Protein AF-X1DNL3-F1 (afdb_monomer_lite)

Radius of gyration: 14.4 Å; chains: 1; bounding box: 31×24×49 Å

Organism: NCBI:txid412755

Sequence (107 aa):
ALYGELDYVEKHLQDYPDYCILNLCRLIYSFETKDVVVSKAQASYWAHNALPRWKRHIELASKSYARQATPEDRQFMLAEVGKFLEFAKGRIERVSKKSVNNREETR

Secondary structure (DSSP, 8-state):
-HHHHHHHHHHHTTT-HHHHHHHHHHHHHHHHH------HHHHHHHHHHH-GGGHHHHHHHHHHHTT---HHHHHHHHHHHHHHHHHHHHHHHHHHHHHHHHHHTT-

Foldseek 3Di:
DLVVLLVVLVVCCQPQLLVSLLSLLLSLCCLVVVDNPDDSVRSLVVCCVVPVVCVLLSVLSVCVVVVNHDPVSSVVSSVCSVVSSVVSVVSSVVSVVVVVVVVVVVD

InterPro domains:
  IPR025184 Adenylyltransferase AadA, C-terminal domain [PF13427] (5-87)

pLDDT: mean 91.52, std 10.38, range [46.56, 98.25]

Structure (mmCIF, N/CA/C/O backbone):
data_AF-X1DNL3-F1
#
_entry.id   AF-X1DNL3-F1
#
loop_
_atom_site.group_PDB
_atom_site.id
_atom_site.type_symbol
_atom_site.label_atom_id
_atom_site.label_alt_id
_atom_site.label_comp_id
_atom_site.label_asym_id
_atom_site.label_entity_id
_atom_site.label_seq_id
_atom_site.pdbx_PDB_ins_code
_atom_site.Cartn_x
_atom_site.Cartn_y
_atom_site.Cartn_z
_atom_site.occupancy
_atom_site.B_iso_or_equiv
_atom_site.auth_seq_id
_atom_site.auth_comp_id
_atom_site.auth_asym_id
_atom_site.auth_atom_id
_atom_site.pdbx_PDB_model_num
ATOM 1 N N . ALA A 1 1 ? -4.296 -11.963 12.232 1.00 70.31 1 ALA A N 1
ATOM 2 C CA . ALA A 1 1 ? -4.191 -11.803 10.765 1.00 70.31 1 ALA A CA 1
ATOM 3 C C . ALA A 1 1 ? -3.514 -10.483 10.380 1.00 70.31 1 ALA A C 1
ATOM 5 O O . ALA A 1 1 ? -2.427 -10.538 9.830 1.00 70.31 1 ALA A O 1
ATOM 6 N N . LEU A 1 2 ? -4.081 -9.313 10.718 1.00 80.94 2 LEU A N 1
ATOM 7 C CA . LEU A 1 2 ? -3.569 -8.008 10.250 1.00 80.94 2 LEU A CA 1
ATOM 8 C C . LEU A 1 2 ? -2.132 -7.666 10.697 1.00 80.94 2 LEU A C 1
ATOM 10 O O . LEU A 1 2 ? -1.373 -7.132 9.901 1.00 80.94 2 LEU A O 1
ATOM 14 N N . TYR A 1 3 ? -1.729 -8.001 11.927 1.00 80.25 3 TYR A N 1
ATOM 15 C CA . TYR A 1 3 ? -0.347 -7.764 12.375 1.00 80.25 3 TYR A CA 1
ATOM 16 C C . TYR A 1 3 ? 0.680 -8.618 11.617 1.00 80.25 3 TYR A C 1
ATOM 18 O O . TYR A 1 3 ? 1.721 -8.107 11.236 1.00 80.25 3 TYR A O 1
ATOM 26 N N . GLY A 1 4 ? 0.352 -9.872 11.287 1.00 85.62 4 GLY A N 1
ATOM 27 C CA . GLY A 1 4 ? 1.234 -10.714 10.468 1.00 85.62 4 GLY A CA 1
ATOM 28 C C . GLY A 1 4 ? 1.392 -10.204 9.030 1.00 85.62 4 GLY A C 1
ATOM 29 O O . GLY A 1 4 ? 2.449 -10.360 8.430 1.00 85.62 4 GLY A O 1
ATOM 30 N N . GLU A 1 5 ? 0.367 -9.546 8.483 1.00 87.56 5 GLU A N 1
ATOM 31 C CA . GLU A 1 5 ? 0.456 -8.865 7.182 1.00 87.56 5 GLU A CA 1
ATOM 32 C C . GLU A 1 5 ? 1.339 -7.610 7.261 1.00 87.56 5 GLU A C 1
ATOM 34 O O . GLU A 1 5 ? 2.067 -7.320 6.314 1.00 87.56 5 GLU A O 1
ATOM 39 N N . LEU A 1 6 ? 1.313 -6.884 8.385 1.00 90.31 6 LEU A N 1
ATOM 40 C CA . LEU A 1 6 ? 2.212 -5.753 8.617 1.00 90.31 6 LEU A CA 1
ATOM 41 C C . LEU A 1 6 ? 3.672 -6.220 8.730 1.00 90.31 6 LEU A C 1
ATOM 43 O O . LEU A 1 6 ? 4.527 -5.666 8.043 1.00 90.31 6 LEU A O 1
ATOM 47 N N . ASP A 1 7 ? 3.939 -7.286 9.489 1.00 91.88 7 ASP A N 1
ATOM 48 C CA . ASP A 1 7 ? 5.272 -7.898 9.583 1.00 91.88 7 ASP A CA 1
ATOM 49 C C . ASP A 1 7 ? 5.775 -8.372 8.211 1.00 91.88 7 ASP A C 1
ATOM 51 O O . ASP A 1 7 ? 6.957 -8.243 7.888 1.00 91.88 7 ASP A O 1
ATOM 55 N N . TYR A 1 8 ? 4.884 -8.931 7.383 1.00 92.12 8 TYR A N 1
ATOM 56 C CA . TYR A 1 8 ? 5.231 -9.334 6.023 1.00 92.12 8 TYR A CA 1
ATOM 57 C C . TYR A 1 8 ? 5.632 -8.130 5.171 1.00 92.12 8 TYR A C 1
ATOM 59 O O . TYR A 1 8 ? 6.649 -8.198 4.481 1.00 92.12 8 TYR A O 1
ATOM 67 N N . VAL A 1 9 ? 4.858 -7.038 5.228 1.00 93.38 9 VAL A N 1
ATOM 68 C CA . VAL A 1 9 ? 5.189 -5.795 4.522 1.00 93.38 9 VAL A CA 1
ATOM 69 C C . VAL A 1 9 ? 6.569 -5.310 4.947 1.00 93.38 9 VAL A C 1
ATOM 71 O O . VAL A 1 9 ? 7.419 -5.113 4.089 1.00 93.38 9 VAL A O 1
ATOM 74 N N . GLU A 1 10 ? 6.831 -5.188 6.248 1.00 93.31 10 GLU A N 1
ATOM 75 C CA . GLU A 1 10 ? 8.116 -4.701 6.766 1.00 93.31 10 GLU A CA 1
ATOM 76 C C . GLU A 1 10 ? 9.322 -5.469 6.220 1.00 93.31 10 GLU A C 1
ATOM 78 O O . GLU A 1 10 ? 10.347 -4.866 5.906 1.00 93.31 10 GLU A O 1
ATOM 83 N N . LYS A 1 11 ? 9.184 -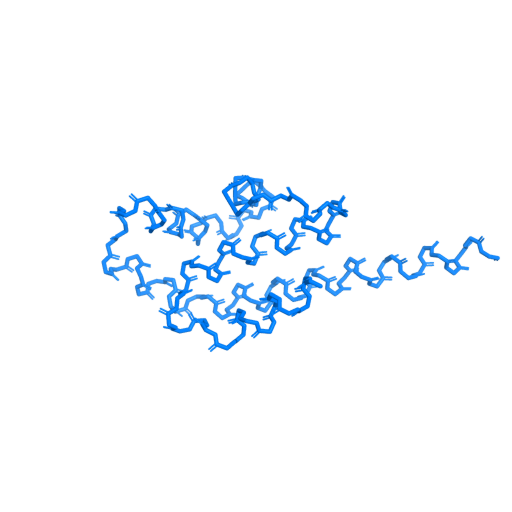6.787 6.056 1.00 95.31 11 LYS A N 1
ATOM 84 C CA . LYS A 1 11 ? 10.259 -7.656 5.564 1.00 95.31 11 LYS A CA 1
ATOM 85 C C . LYS A 1 11 ? 10.481 -7.583 4.052 1.00 95.31 11 LYS A C 1
ATOM 87 O O . LYS A 1 11 ? 11.582 -7.891 3.621 1.00 95.31 11 LYS A O 1
ATOM 92 N N . HIS A 1 12 ? 9.477 -7.189 3.266 1.00 96.00 12 HIS A N 1
ATOM 93 C CA . HIS A 1 12 ? 9.495 -7.338 1.801 1.00 96.00 12 HIS A CA 1
ATOM 94 C C . HIS A 1 12 ? 9.309 -6.029 1.020 1.00 96.00 12 HIS A C 1
ATOM 96 O O . HIS A 1 12 ? 9.105 -6.053 -0.196 1.00 96.00 12 HIS A O 1
ATOM 102 N N . LEU A 1 13 ? 9.386 -4.873 1.689 1.00 94.31 13 LEU A N 1
ATOM 103 C CA . LEU A 1 13 ? 9.223 -3.548 1.070 1.00 94.31 13 LEU A CA 1
ATOM 104 C C . LEU A 1 13 ? 10.088 -3.338 -0.175 1.00 94.31 13 LEU A C 1
ATOM 106 O O . LEU A 1 13 ? 9.632 -2.727 -1.137 1.00 94.31 13 LEU A O 1
ATOM 110 N N . GLN A 1 14 ? 11.326 -3.829 -0.145 1.00 94.56 14 GLN A N 1
ATOM 111 C CA . GLN A 1 14 ? 12.301 -3.626 -1.219 1.00 94.56 14 GLN A CA 1
ATOM 112 C C . GLN A 1 14 ? 12.222 -4.699 -2.315 1.00 94.56 14 GLN A C 1
ATOM 114 O O . GLN A 1 14 ? 12.658 -4.470 -3.445 1.00 94.56 14 GLN A O 1
ATOM 119 N N . ASP A 1 15 ? 11.606 -5.842 -2.017 1.00 95.88 15 ASP A N 1
ATOM 120 C CA . ASP A 1 15 ? 11.442 -6.933 -2.976 1.00 95.88 15 ASP A CA 1
ATOM 121 C C . ASP A 1 15 ? 10.188 -6.701 -3.832 1.00 95.88 15 ASP A C 1
ATOM 123 O O . ASP A 1 15 ? 10.242 -6.711 -5.069 1.00 95.88 15 ASP A O 1
ATOM 127 N N . TYR A 1 16 ? 9.069 -6.399 -3.160 1.00 95.56 16 TYR A N 1
ATOM 128 C CA . TYR A 1 16 ? 7.727 -6.314 -3.744 1.00 95.56 16 TYR A CA 1
ATOM 129 C C . TYR A 1 16 ? 7.002 -5.024 -3.304 1.00 95.56 16 TYR A C 1
ATOM 131 O O . TYR A 1 16 ? 6.017 -5.079 -2.554 1.00 95.56 16 TYR A O 1
ATOM 139 N N . PRO A 1 17 ? 7.480 -3.837 -3.724 1.00 96.88 17 PRO A N 1
ATOM 140 C CA . PRO A 1 17 ? 6.965 -2.557 -3.235 1.00 96.88 17 PRO A CA 1
ATOM 141 C C . PRO A 1 17 ? 5.499 -2.314 -3.619 1.00 96.88 17 PRO A C 1
ATOM 143 O O . PRO A 1 17 ? 4.729 -1.794 -2.817 1.00 96.88 17 PRO A O 1
ATOM 146 N N . ASP A 1 18 ? 5.077 -2.735 -4.807 1.00 97.06 18 ASP A N 1
ATOM 147 C CA . ASP A 1 18 ? 3.695 -2.647 -5.280 1.00 97.06 18 ASP A CA 1
ATOM 148 C C . ASP A 1 18 ? 2.743 -3.501 -4.433 1.00 97.06 18 ASP A C 1
ATOM 150 O O . ASP A 1 18 ? 1.723 -3.005 -3.945 1.00 97.06 18 ASP A O 1
ATOM 154 N N . TYR A 1 19 ? 3.107 -4.762 -4.179 1.00 95.44 19 TYR A N 1
ATOM 155 C CA . TYR A 1 19 ? 2.349 -5.639 -3.290 1.00 95.44 19 TYR A CA 1
ATOM 156 C C . TYR A 1 19 ? 2.238 -5.032 -1.890 1.00 95.44 19 TYR A C 1
ATOM 158 O O . TYR A 1 19 ? 1.147 -5.008 -1.313 1.00 95.44 19 TYR A O 1
ATOM 166 N N . CYS A 1 20 ? 3.342 -4.495 -1.365 1.00 97.38 20 CYS A N 1
ATOM 167 C CA . CYS A 1 20 ? 3.379 -3.837 -0.065 1.00 97.38 20 CYS A CA 1
ATOM 168 C C . CYS A 1 20 ? 2.453 -2.615 -0.010 1.00 97.38 20 CYS A C 1
ATOM 170 O O . CYS A 1 20 ? 1.657 -2.514 0.921 1.00 97.38 20 CYS A O 1
ATOM 172 N N . ILE A 1 21 ? 2.469 -1.733 -1.016 1.00 97.94 21 ILE A N 1
ATOM 173 C CA . ILE A 1 21 ? 1.564 -0.571 -1.104 1.00 97.94 21 ILE A CA 1
ATOM 174 C C . ILE A 1 21 ? 0.096 -1.016 -1.068 1.00 97.94 21 ILE A C 1
ATOM 176 O O . ILE A 1 21 ? -0.702 -0.467 -0.302 1.00 97.94 21 ILE A O 1
ATOM 180 N N . LEU A 1 22 ? -0.276 -2.035 -1.848 1.00 97.25 22 LEU A N 1
ATOM 181 C CA . LEU A 1 22 ? -1.650 -2.544 -1.872 1.00 97.25 22 LEU A CA 1
ATOM 182 C C . LEU A 1 22 ? -2.052 -3.196 -0.541 1.00 97.25 22 LEU A C 1
ATOM 184 O O . LEU A 1 22 ? -3.182 -3.025 -0.077 1.00 97.25 22 LEU A O 1
ATOM 188 N N . ASN A 1 23 ? -1.132 -3.914 0.106 1.00 96.50 23 ASN A N 1
ATOM 189 C CA . ASN A 1 23 ? -1.380 -4.499 1.422 1.00 96.50 23 ASN A CA 1
ATOM 190 C C . ASN A 1 23 ? -1.518 -3.427 2.511 1.00 96.50 23 ASN A C 1
ATOM 192 O O . ASN A 1 23 ? -2.397 -3.538 3.362 1.00 96.50 23 ASN A O 1
ATOM 196 N N . LEU A 1 24 ? -0.726 -2.353 2.456 1.00 97.50 24 LEU A N 1
ATOM 197 C CA . LEU A 1 24 ? -0.860 -1.209 3.358 1.00 97.50 24 LEU A CA 1
ATOM 198 C C . LEU A 1 24 ? -2.217 -0.513 3.199 1.00 97.50 24 LEU A C 1
ATOM 200 O O . LEU A 1 24 ? -2.846 -0.186 4.204 1.00 97.50 24 LEU A O 1
ATOM 204 N N . CYS A 1 25 ? -2.724 -0.364 1.969 1.00 97.56 25 CYS A N 1
ATOM 205 C CA . CYS A 1 25 ? -4.084 0.141 1.735 1.00 97.56 25 CYS A CA 1
ATOM 206 C C . CYS A 1 25 ? -5.135 -0.742 2.422 1.00 97.56 25 CYS A C 1
ATOM 208 O O . CYS A 1 25 ? -6.010 -0.239 3.127 1.00 97.56 25 CYS A O 1
ATOM 210 N N . ARG A 1 26 ? -5.013 -2.066 2.262 1.00 96.75 26 ARG A N 1
ATOM 211 C CA . ARG A 1 26 ? -5.895 -3.053 2.900 1.00 96.75 26 ARG A CA 1
ATOM 212 C C . ARG A 1 26 ? -5.831 -2.992 4.424 1.00 96.75 26 ARG A C 1
ATOM 214 O O . ARG A 1 26 ? -6.875 -3.052 5.071 1.00 96.75 26 ARG A O 1
ATOM 221 N N . LEU A 1 27 ? -4.639 -2.836 4.997 1.00 95.62 27 LEU A N 1
ATOM 222 C CA . LEU A 1 27 ? -4.451 -2.691 6.439 1.00 95.62 27 LEU A CA 1
ATOM 223 C C . LEU A 1 27 ? -5.120 -1.417 6.960 1.00 95.62 27 LEU A C 1
ATOM 225 O O . LEU A 1 27 ? -5.935 -1.505 7.875 1.00 95.62 27 LEU A O 1
ATOM 229 N N . ILE A 1 28 ? -4.845 -0.258 6.353 1.00 96.12 28 ILE A N 1
ATOM 230 C CA . ILE A 1 28 ? -5.465 1.017 6.749 1.00 96.12 28 ILE A CA 1
ATOM 231 C C . ILE A 1 28 ? -6.992 0.904 6.696 1.00 96.12 28 ILE A C 1
ATOM 233 O O . ILE A 1 28 ? -7.650 1.200 7.692 1.00 96.12 28 ILE A O 1
ATOM 237 N N . TYR A 1 29 ? -7.543 0.414 5.578 1.00 96.25 29 TYR A N 1
ATOM 238 C CA . TYR A 1 29 ? -8.983 0.193 5.437 1.00 96.25 29 TYR A CA 1
ATOM 239 C C . TYR A 1 29 ? -9.519 -0.685 6.569 1.00 96.25 29 TYR A C 1
ATOM 241 O O . TYR A 1 29 ? -10.484 -0.311 7.232 1.00 96.25 29 TYR A O 1
ATOM 249 N N . SER A 1 30 ? -8.874 -1.826 6.828 1.00 94.62 30 SER A N 1
ATOM 250 C CA . SER A 1 30 ? -9.348 -2.797 7.818 1.00 94.62 30 SER A CA 1
ATOM 251 C C . SER A 1 30 ? -9.374 -2.218 9.230 1.00 94.62 30 SER A C 1
ATOM 253 O O . SER A 1 30 ? -10.318 -2.441 9.986 1.00 94.62 30 SER A O 1
ATOM 255 N N . PHE A 1 31 ? -8.353 -1.444 9.603 1.00 92.69 31 PHE A N 1
ATOM 256 C CA . PHE A 1 31 ? -8.308 -0.808 10.917 1.00 92.69 31 PHE A CA 1
ATOM 257 C C . PHE A 1 31 ? -9.342 0.312 11.061 1.00 92.69 31 PHE A C 1
ATOM 259 O O . PHE A 1 31 ? -9.945 0.427 12.135 1.00 92.69 31 PHE A O 1
ATOM 266 N N . GLU A 1 32 ? -9.554 1.109 10.010 1.00 93.00 32 GLU A N 1
ATOM 267 C CA . GLU A 1 32 ? -10.502 2.231 10.009 1.00 93.00 32 GLU A CA 1
ATOM 268 C C . GLU A 1 32 ? -11.961 1.791 9.972 1.00 93.00 32 GLU A C 1
ATOM 270 O O . GLU A 1 32 ? -12.774 2.318 10.726 1.00 93.00 32 GLU A O 1
ATOM 275 N N . THR A 1 33 ? -12.287 0.813 9.131 1.00 92.38 33 THR A N 1
ATOM 276 C CA . THR A 1 33 ? -13.668 0.365 8.892 1.00 92.38 33 THR A CA 1
ATOM 277 C C . THR A 1 33 ? -14.075 -0.830 9.750 1.00 92.38 33 THR A C 1
ATOM 279 O O . THR A 1 33 ? -15.255 -1.155 9.819 1.00 92.38 33 THR A O 1
ATOM 282 N N . LYS A 1 34 ? -13.108 -1.472 10.424 1.00 90.38 34 LYS A N 1
ATOM 283 C CA . LYS A 1 34 ? -13.275 -2.737 11.163 1.00 90.38 34 LYS A CA 1
ATOM 284 C C . LYS A 1 34 ? -13.673 -3.929 10.284 1.00 90.38 34 LYS A C 1
ATOM 286 O O . LYS A 1 34 ? -14.104 -4.949 10.814 1.00 90.38 34 LYS A O 1
ATOM 291 N N . ASP A 1 35 ? -13.460 -3.834 8.974 1.00 89.44 35 ASP A N 1
ATOM 292 C CA . ASP A 1 35 ? -13.723 -4.903 8.011 1.00 89.44 35 ASP A CA 1
ATOM 293 C C . ASP A 1 35 ? -12.417 -5.505 7.470 1.00 89.44 35 ASP A C 1
ATOM 295 O O . ASP A 1 35 ? -11.627 -4.845 6.799 1.00 89.44 35 ASP A O 1
ATOM 299 N N . VAL A 1 36 ? -12.195 -6.788 7.762 1.00 86.00 36 VAL A N 1
ATOM 300 C CA . VAL A 1 36 ? -10.986 -7.535 7.372 1.00 86.00 36 VAL A CA 1
ATOM 301 C C . VAL A 1 36 ? -11.168 -8.390 6.114 1.00 86.00 36 VAL A C 1
ATOM 303 O O . VAL A 1 36 ? -10.188 -8.948 5.610 1.00 86.00 36 VAL A O 1
ATOM 306 N N . VAL A 1 37 ? -12.398 -8.499 5.597 1.00 85.44 37 VAL A N 1
ATOM 307 C CA . VAL A 1 37 ? -12.775 -9.357 4.455 1.00 85.44 37 VAL A CA 1
ATOM 308 C C . VAL A 1 37 ? -12.749 -8.555 3.145 1.00 85.44 37 VAL A C 1
ATOM 310 O O . VAL A 1 37 ? -13.420 -8.870 2.168 1.00 85.44 37 VAL A O 1
ATOM 313 N N . VAL A 1 38 ? -11.925 -7.509 3.090 1.00 90.81 38 VAL A N 1
ATOM 314 C CA . VAL A 1 38 ? -11.752 -6.678 1.898 1.00 90.81 38 VAL A CA 1
ATOM 315 C C . VAL A 1 38 ? -10.569 -7.156 1.043 1.00 90.81 38 VAL A C 1
ATOM 317 O O . VAL A 1 38 ? -9.506 -7.548 1.546 1.00 90.81 38 VAL A O 1
ATOM 320 N N . SER A 1 39 ? -10.737 -7.105 -0.280 1.00 91.25 39 SER A N 1
ATOM 321 C CA . SER A 1 39 ? -9.657 -7.382 -1.231 1.00 91.25 39 SER A CA 1
ATOM 322 C C . SER A 1 39 ? -8.669 -6.211 -1.323 1.00 91.25 39 SER A C 1
ATOM 324 O O . SER A 1 39 ? -9.006 -5.061 -1.044 1.00 91.25 39 SER A O 1
ATOM 326 N N . LYS A 1 40 ? -7.437 -6.476 -1.777 1.00 88.06 40 LYS A N 1
ATOM 327 C CA . LYS A 1 40 ? -6.435 -5.424 -2.030 1.00 88.06 40 LYS A CA 1
ATOM 328 C C . LYS A 1 40 ? -6.917 -4.386 -3.051 1.00 88.06 40 LYS A C 1
ATOM 330 O O . LYS A 1 40 ? -6.687 -3.202 -2.847 1.00 88.06 40 LYS A O 1
ATOM 335 N N . ALA A 1 41 ? -7.600 -4.828 -4.109 1.00 89.88 41 ALA A N 1
ATOM 336 C CA . ALA A 1 41 ? -8.112 -3.952 -5.163 1.00 89.88 41 ALA A CA 1
ATOM 337 C C . ALA A 1 41 ? -9.244 -3.042 -4.660 1.00 89.88 41 ALA A C 1
ATOM 339 O O . ALA A 1 41 ? -9.255 -1.843 -4.920 1.00 89.88 41 ALA A O 1
ATOM 340 N N . GLN A 1 42 ? -10.182 -3.595 -3.888 1.00 93.19 42 GLN A N 1
ATOM 341 C CA . GLN A 1 42 ? -11.259 -2.799 -3.303 1.00 93.19 42 GLN A CA 1
ATOM 342 C C . GLN A 1 42 ? -10.714 -1.803 -2.270 1.00 93.19 42 GLN A C 1
ATOM 344 O O . GLN A 1 42 ? -11.096 -0.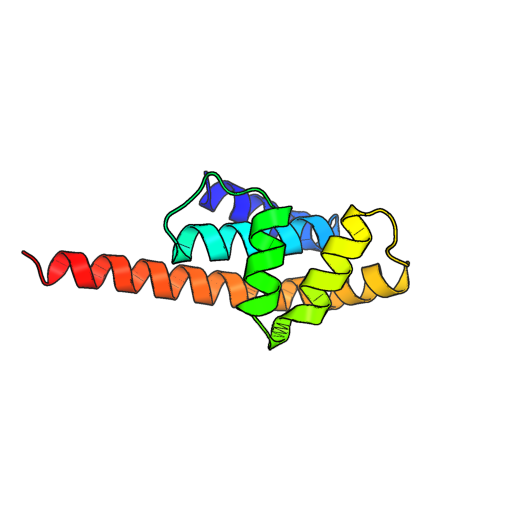633 -2.271 1.00 93.19 42 GLN A O 1
ATOM 349 N N . ALA A 1 43 ? -9.774 -2.237 -1.428 1.00 95.81 43 ALA A N 1
ATOM 350 C CA . ALA A 1 43 ? -9.140 -1.357 -0.457 1.00 95.81 43 ALA A CA 1
ATOM 351 C C . ALA A 1 43 ? -8.282 -0.265 -1.116 1.00 95.81 43 ALA A C 1
ATOM 353 O O . ALA A 1 43 ? -8.280 0.864 -0.633 1.00 95.81 43 ALA A O 1
ATOM 354 N N . SER A 1 44 ? -7.571 -0.560 -2.212 1.00 94.94 44 SER A N 1
ATOM 355 C CA . SER A 1 44 ? -6.784 0.445 -2.937 1.00 94.94 44 SER A CA 1
ATOM 356 C C . SER A 1 44 ? -7.673 1.485 -3.619 1.00 94.94 44 SER A C 1
ATOM 358 O O . SER A 1 44 ? -7.360 2.672 -3.561 1.00 94.94 44 SER A O 1
ATOM 360 N N . TYR A 1 45 ? -8.821 1.079 -4.171 1.00 95.25 45 TYR A N 1
ATOM 361 C CA . TYR A 1 45 ? -9.814 2.006 -4.721 1.00 95.25 45 TYR A CA 1
ATOM 362 C C . TYR A 1 45 ? -10.367 2.965 -3.656 1.00 95.25 45 TYR A C 1
ATOM 364 O O . TYR A 1 45 ? -10.431 4.178 -3.868 1.00 95.25 45 TYR A O 1
ATOM 372 N N . TRP A 1 46 ? -10.711 2.446 -2.474 1.00 96.69 46 TRP A N 1
ATOM 373 C CA . TRP A 1 46 ? -11.090 3.292 -1.341 1.00 96.69 46 TRP A CA 1
ATOM 374 C C . TRP A 1 46 ? -9.939 4.222 -0.922 1.00 96.69 46 TRP A C 1
ATOM 376 O O . TRP A 1 46 ? -10.131 5.432 -0.778 1.00 96.69 46 TRP A O 1
ATOM 386 N N . ALA A 1 47 ? -8.729 3.674 -0.777 1.00 96.81 47 ALA A N 1
ATOM 387 C CA . ALA A 1 47 ? -7.558 4.401 -0.298 1.00 96.81 47 ALA A CA 1
ATOM 388 C C . ALA A 1 47 ? -7.146 5.529 -1.249 1.00 96.81 47 ALA A C 1
ATOM 390 O O . ALA A 1 47 ? -6.708 6.579 -0.787 1.00 96.81 47 ALA A O 1
ATOM 391 N N . HIS A 1 48 ? -7.328 5.355 -2.559 1.00 96.06 48 HIS A N 1
ATOM 392 C CA . HIS A 1 48 ? -7.086 6.401 -3.553 1.00 96.06 48 HIS A CA 1
ATOM 393 C C . HIS A 1 48 ? -7.862 7.681 -3.223 1.00 96.06 48 HIS A C 1
ATOM 395 O O . HIS A 1 48 ? -7.299 8.775 -3.226 1.00 96.06 48 HIS A O 1
ATOM 401 N N . ASN A 1 49 ? -9.127 7.545 -2.829 1.00 95.38 49 ASN A N 1
ATOM 402 C CA . ASN A 1 49 ? -9.964 8.677 -2.439 1.00 95.38 49 ASN A CA 1
ATOM 403 C C . ASN A 1 49 ? -9.656 9.166 -1.015 1.00 95.38 49 ASN A C 1
ATOM 405 O O . ASN A 1 49 ? -9.570 10.372 -0.781 1.00 95.38 49 ASN A O 1
ATOM 409 N N . ALA A 1 50 ? -9.444 8.243 -0.073 1.00 96.12 50 ALA A N 1
ATOM 410 C CA . ALA A 1 50 ? -9.228 8.561 1.340 1.00 96.12 50 ALA A CA 1
ATOM 411 C C . ALA A 1 50 ? -7.831 9.134 1.654 1.00 96.12 50 ALA A C 1
ATOM 413 O O . ALA A 1 50 ? -7.649 9.790 2.685 1.00 96.12 50 ALA A O 1
ATOM 414 N N . LEU A 1 51 ? -6.838 8.900 0.786 1.00 96.69 51 LEU A N 1
ATOM 415 C CA . LEU A 1 51 ? -5.429 9.253 0.989 1.00 96.69 51 LEU A CA 1
ATOM 416 C C . LEU A 1 51 ? -4.874 10.132 -0.157 1.00 96.69 51 LEU A C 1
ATOM 418 O O . LEU A 1 51 ? -3.967 9.700 -0.872 1.00 96.69 51 LEU A O 1
ATOM 422 N N . PRO A 1 52 ? -5.330 11.394 -0.323 1.00 95.69 52 PRO A N 1
ATOM 423 C CA . PRO A 1 52 ? -4.954 12.243 -1.461 1.00 95.69 52 PRO A CA 1
ATOM 424 C C . PRO A 1 52 ? -3.444 12.392 -1.692 1.00 95.69 52 PRO A C 1
ATOM 426 O O . PRO A 1 52 ? -2.987 12.344 -2.830 1.00 95.69 52 PRO A O 1
ATOM 429 N N . ARG A 1 53 ? -2.653 12.507 -0.616 1.00 97.12 53 ARG A N 1
ATOM 430 C CA . ARG A 1 53 ? -1.183 12.618 -0.683 1.00 97.12 53 ARG A CA 1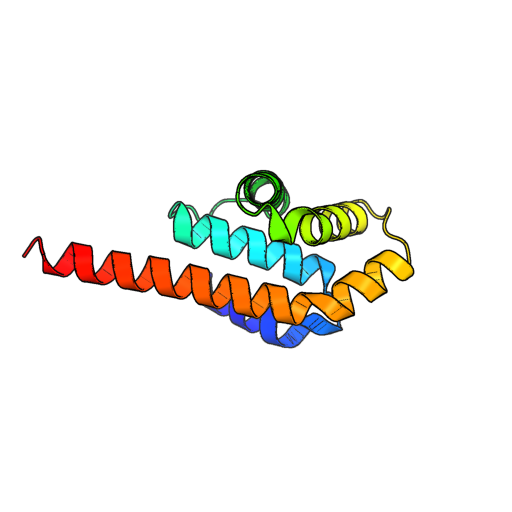
ATOM 431 C C . ARG A 1 53 ? -0.507 11.362 -1.249 1.00 97.12 53 ARG A C 1
ATOM 433 O O . ARG A 1 53 ? 0.585 11.451 -1.798 1.00 97.12 53 ARG A O 1
ATOM 440 N N . TRP A 1 54 ? -1.147 10.202 -1.118 1.00 98.00 54 TRP A N 1
ATOM 441 C CA . TRP A 1 54 ? -0.590 8.906 -1.503 1.00 98.00 54 TRP A CA 1
ATOM 442 C C . TRP A 1 54 ? -1.170 8.365 -2.815 1.00 98.00 54 TRP A C 1
ATOM 444 O O . TRP A 1 54 ? -0.738 7.304 -3.256 1.00 98.00 54 TRP A O 1
ATOM 454 N N . LYS A 1 55 ? -2.067 9.107 -3.489 1.00 97.56 55 LYS A N 1
ATOM 455 C CA . LYS A 1 55 ? -2.717 8.703 -4.753 1.00 97.56 55 LYS A CA 1
ATOM 456 C C . LYS A 1 55 ? -1.750 8.128 -5.780 1.00 97.56 55 LYS A C 1
ATOM 458 O O . LYS A 1 55 ? -1.945 6.998 -6.209 1.00 97.56 55 LYS A O 1
ATOM 463 N N . ARG A 1 56 ? -0.659 8.842 -6.077 1.00 97.88 56 ARG A N 1
ATOM 464 C CA . ARG A 1 56 ? 0.357 8.388 -7.040 1.00 97.88 56 ARG A CA 1
ATOM 465 C C . ARG A 1 56 ? 0.923 7.005 -6.695 1.00 97.88 56 ARG A C 1
ATOM 467 O O . ARG A 1 56 ? 1.103 6.181 -7.577 1.00 97.88 56 ARG A O 1
ATOM 474 N N . HIS A 1 57 ? 1.177 6.724 -5.420 1.00 98.25 57 HIS A N 1
ATOM 475 C CA . HIS A 1 57 ? 1.722 5.433 -4.981 1.00 98.25 57 HIS A CA 1
ATOM 476 C C . HIS A 1 57 ? 0.719 4.310 -5.249 1.00 98.25 57 HIS A C 1
ATOM 478 O O . HIS A 1 57 ? 1.070 3.257 -5.772 1.00 98.25 57 HIS A O 1
ATOM 484 N N . ILE A 1 58 ? -0.547 4.571 -4.920 1.00 98.06 58 ILE A N 1
ATOM 485 C CA . ILE A 1 58 ? -1.660 3.632 -5.062 1.00 98.06 58 ILE A CA 1
ATOM 486 C C . ILE A 1 58 ? -1.956 3.362 -6.542 1.00 98.06 58 ILE A C 1
ATOM 488 O O . ILE A 1 58 ? -2.182 2.213 -6.926 1.00 98.06 58 ILE A O 1
ATOM 492 N N . GLU A 1 59 ? -1.915 4.398 -7.380 1.00 97.81 59 GLU A N 1
ATOM 493 C CA . GLU A 1 59 ? -2.072 4.297 -8.833 1.00 97.81 59 GLU A CA 1
ATOM 494 C C . GLU A 1 59 ? -0.967 3.443 -9.451 1.00 97.81 59 GLU A C 1
ATOM 496 O O . GLU A 1 59 ? -1.266 2.503 -10.183 1.00 97.81 59 GLU A O 1
ATOM 501 N N . LEU A 1 60 ? 0.297 3.710 -9.112 1.00 97.88 60 LEU A N 1
ATOM 502 C CA . LEU A 1 60 ? 1.432 2.954 -9.644 1.00 97.88 60 LEU A CA 1
ATOM 503 C C . LEU A 1 60 ? 1.427 1.493 -9.185 1.00 97.88 60 LEU A C 1
ATOM 505 O O . LEU A 1 60 ? 1.671 0.598 -9.994 1.00 97.88 60 LEU A O 1
ATOM 509 N N . ALA A 1 61 ? 1.065 1.224 -7.930 1.00 97.31 61 ALA A N 1
ATOM 510 C CA . ALA A 1 61 ? 0.927 -0.144 -7.441 1.00 97.31 61 ALA A CA 1
ATOM 511 C C . ALA A 1 61 ? -0.229 -0.890 -8.131 1.00 97.31 61 ALA A C 1
ATOM 513 O O . ALA A 1 61 ? -0.089 -2.054 -8.503 1.00 97.31 61 ALA A O 1
ATOM 514 N N . SER A 1 62 ? -1.353 -0.209 -8.378 1.00 96.31 62 SER A N 1
ATOM 515 C CA . SER A 1 62 ? -2.485 -0.776 -9.128 1.00 96.31 62 SER A CA 1
ATOM 516 C C . SER A 1 62 ? -2.122 -1.029 -10.598 1.00 96.31 62 SER A C 1
ATOM 518 O O . SER A 1 62 ? -2.472 -2.070 -11.153 1.00 96.31 62 SER A O 1
ATOM 520 N N . LYS A 1 63 ? -1.353 -0.123 -11.213 1.00 96.62 63 LYS A N 1
ATOM 521 C CA . LYS A 1 63 ? -0.796 -0.270 -12.566 1.00 96.62 63 LYS A CA 1
ATOM 522 C C . LYS A 1 63 ? 0.170 -1.459 -12.653 1.00 96.62 63 LYS A C 1
ATOM 524 O O . LYS A 1 63 ? 0.117 -2.220 -13.617 1.00 96.62 63 LYS A O 1
ATOM 529 N N . SER A 1 64 ? 1.009 -1.664 -11.635 1.00 96.00 64 SER A N 1
ATOM 530 C CA . SER A 1 64 ? 1.901 -2.830 -11.530 1.00 96.00 64 SER A CA 1
ATOM 531 C C . SER A 1 64 ? 1.116 -4.134 -11.431 1.00 96.00 64 SER A C 1
ATOM 533 O O . SER A 1 64 ? 1.377 -5.073 -12.182 1.00 96.00 64 SER A O 1
ATOM 535 N N . TYR A 1 65 ? 0.069 -4.160 -10.602 1.00 91.56 65 TYR A N 1
ATOM 536 C CA . TYR A 1 65 ? -0.825 -5.312 -10.479 1.00 91.56 65 TYR A CA 1
ATOM 537 C C . TYR A 1 65 ? -1.518 -5.668 -11.806 1.00 91.56 65 TYR A C 1
ATOM 539 O O . TYR A 1 65 ? -1.678 -6.842 -12.134 1.00 91.56 65 TYR A O 1
ATOM 547 N N . ALA A 1 66 ? -1.855 -4.658 -12.614 1.00 93.31 66 ALA A N 1
ATOM 548 C CA . ALA A 1 66 ? -2.377 -4.827 -13.971 1.00 93.31 66 ALA A CA 1
ATOM 549 C C . ALA A 1 66 ? -1.305 -5.207 -15.018 1.00 93.31 66 ALA A C 1
ATOM 551 O O . ALA A 1 66 ? -1.628 -5.322 -16.199 1.00 93.31 66 ALA A O 1
ATOM 552 N N . ARG A 1 67 ? -0.042 -5.408 -14.609 1.00 95.25 67 ARG A N 1
ATOM 553 C CA . ARG A 1 67 ? 1.129 -5.671 -15.469 1.00 95.25 67 ARG A CA 1
ATOM 554 C C . ARG A 1 67 ? 1.422 -4.558 -16.479 1.00 95.25 67 ARG A C 1
ATOM 556 O O . ARG A 1 67 ? 1.903 -4.819 -17.576 1.00 95.25 67 ARG A O 1
ATOM 563 N N . GLN A 1 68 ? 1.125 -3.317 -16.105 1.00 96.75 68 GLN A N 1
ATOM 564 C CA . GLN A 1 68 ? 1.295 -2.139 -16.959 1.00 96.75 68 GLN A CA 1
ATOM 565 C C . GLN A 1 68 ? 2.381 -1.179 -16.455 1.00 96.75 68 GLN A C 1
ATOM 567 O O . GLN A 1 68 ? 2.677 -0.200 -17.135 1.00 96.75 68 GLN A O 1
ATOM 572 N N . ALA A 1 69 ? 2.947 -1.405 -15.265 1.00 95.75 69 ALA A N 1
ATOM 573 C CA . ALA A 1 69 ? 3.965 -0.520 -14.697 1.00 95.75 69 ALA A CA 1
ATOM 574 C C . ALA A 1 69 ? 5.286 -0.587 -15.472 1.00 95.75 69 ALA A C 1
ATOM 576 O O . ALA A 1 69 ? 5.684 -1.644 -15.963 1.00 95.75 69 ALA A O 1
ATOM 577 N N . THR A 1 70 ? 5.977 0.548 -15.545 1.00 97.69 70 THR A N 1
ATOM 578 C CA . THR A 1 70 ? 7.314 0.644 -16.138 1.00 97.69 70 THR A CA 1
ATOM 579 C C . THR A 1 70 ? 8.410 0.451 -15.077 1.00 97.69 70 THR A C 1
ATOM 581 O O . THR A 1 70 ? 8.134 0.490 -13.871 1.00 97.69 70 THR A O 1
ATOM 584 N N . PRO A 1 71 ? 9.678 0.258 -15.480 1.00 97.25 71 PRO A N 1
ATOM 585 C CA . PRO A 1 71 ? 10.800 0.247 -14.543 1.00 97.25 71 PRO A CA 1
ATOM 586 C C . PRO A 1 71 ? 10.905 1.528 -13.699 1.00 97.25 71 PRO A C 1
ATOM 588 O O . PRO A 1 71 ? 11.217 1.451 -12.511 1.00 97.25 71 PRO A O 1
ATOM 591 N N . GLU A 1 72 ? 10.594 2.693 -14.269 1.00 97.94 72 GLU A N 1
ATOM 592 C CA . GLU A 1 72 ? 10.594 3.988 -13.576 1.00 97.94 72 GLU A CA 1
ATOM 593 C C . GLU A 1 72 ? 9.485 4.056 -12.520 1.00 97.94 72 GLU A C 1
ATOM 595 O O . GLU A 1 72 ? 9.714 4.541 -11.409 1.00 97.94 72 GLU A O 1
ATOM 600 N N . ASP A 1 73 ? 8.300 3.510 -12.824 1.00 98.00 73 ASP A N 1
ATOM 601 C CA . ASP A 1 73 ? 7.220 3.369 -11.843 1.00 98.00 73 ASP A CA 1
ATOM 602 C C . ASP A 1 73 ? 7.686 2.516 -10.653 1.00 98.00 73 ASP A C 1
ATOM 604 O O . ASP A 1 73 ? 7.460 2.876 -9.493 1.00 98.00 73 ASP A O 1
ATOM 608 N N . ARG A 1 74 ? 8.390 1.404 -10.923 1.00 96.62 74 ARG A N 1
ATOM 609 C CA . ARG A 1 74 ? 8.956 0.542 -9.874 1.00 96.62 74 ARG A CA 1
ATOM 610 C C . ARG A 1 74 ? 10.013 1.269 -9.044 1.00 96.62 74 ARG A C 1
ATOM 612 O O . ARG A 1 74 ? 9.991 1.148 -7.821 1.00 96.62 74 ARG A O 1
ATOM 619 N N . GLN A 1 75 ? 10.910 2.029 -9.672 1.00 97.94 75 GLN A N 1
ATOM 620 C CA . GLN A 1 75 ? 11.922 2.822 -8.964 1.00 97.94 75 GLN A CA 1
ATOM 621 C C . GLN A 1 75 ? 11.287 3.867 -8.043 1.00 97.94 75 GLN A C 1
ATOM 623 O O . GLN A 1 75 ? 11.691 3.987 -6.887 1.00 97.94 75 GLN A O 1
ATOM 628 N N . PHE A 1 76 ? 10.257 4.573 -8.521 1.00 98.19 76 PHE A N 1
ATOM 629 C CA . PHE A 1 76 ? 9.501 5.507 -7.690 1.00 98.19 76 PHE A CA 1
ATOM 630 C C . PHE A 1 76 ? 8.893 4.800 -6.472 1.00 98.19 76 PHE A C 1
ATOM 632 O O . PHE A 1 76 ? 9.028 5.281 -5.347 1.00 98.19 76 PHE A O 1
ATOM 639 N N . MET A 1 77 ? 8.251 3.644 -6.678 1.00 98.00 77 MET A N 1
ATOM 640 C CA . MET A 1 77 ? 7.654 2.890 -5.575 1.00 98.00 77 MET A CA 1
ATOM 641 C C . MET A 1 77 ? 8.705 2.447 -4.552 1.00 98.00 77 MET A C 1
ATOM 643 O O . MET A 1 77 ? 8.477 2.628 -3.362 1.00 98.00 77 MET A O 1
ATOM 647 N N . LEU A 1 78 ? 9.866 1.938 -4.978 1.00 98.12 78 LEU A N 1
ATOM 648 C CA . LEU A 1 78 ? 10.952 1.556 -4.063 1.00 98.12 78 LEU A CA 1
ATOM 649 C C . LEU A 1 78 ? 11.442 2.724 -3.202 1.00 98.12 78 LEU A C 1
ATOM 651 O O . LEU A 1 78 ? 11.627 2.566 -1.996 1.00 98.12 78 LEU A O 1
ATOM 655 N N . ALA A 1 79 ? 11.621 3.896 -3.816 1.00 97.94 79 ALA A N 1
ATOM 656 C CA . ALA A 1 79 ? 12.106 5.085 -3.122 1.00 97.94 79 ALA A CA 1
ATOM 657 C C . ALA A 1 79 ? 11.119 5.589 -2.055 1.00 97.94 79 ALA A C 1
ATOM 659 O O . ALA A 1 79 ? 11.533 6.100 -1.014 1.00 97.94 79 ALA A O 1
ATOM 660 N N . GLU A 1 80 ? 9.816 5.433 -2.293 1.00 97.81 80 GLU A N 1
ATOM 661 C CA . GLU A 1 80 ? 8.791 6.043 -1.446 1.00 97.81 80 GLU A CA 1
ATOM 662 C C . GLU A 1 80 ? 8.055 5.065 -0.520 1.00 97.81 80 GLU A C 1
ATOM 664 O O . GLU A 1 80 ? 7.433 5.498 0.455 1.00 97.81 80 GLU A O 1
ATOM 669 N N . VAL A 1 81 ? 8.110 3.751 -0.767 1.00 97.81 81 VAL A N 1
ATOM 670 C CA . VAL A 1 81 ? 7.286 2.782 -0.026 1.00 97.81 81 VAL A CA 1
ATOM 671 C C . VAL A 1 81 ? 7.579 2.774 1.479 1.00 97.81 81 VAL A C 1
ATOM 673 O O . VAL A 1 81 ? 6.660 2.597 2.279 1.00 97.81 81 VAL A O 1
ATOM 676 N N . GLY A 1 82 ? 8.818 3.069 1.886 1.00 97.88 82 GLY A N 1
ATOM 677 C CA . GLY A 1 82 ? 9.174 3.239 3.298 1.00 97.88 82 GLY A CA 1
ATOM 678 C C . GLY A 1 82 ? 8.380 4.362 3.976 1.00 97.88 82 GLY A C 1
ATOM 679 O O . GLY A 1 82 ? 7.794 4.155 5.037 1.00 97.88 82 GLY A O 1
ATOM 680 N N . LYS A 1 83 ? 8.250 5.522 3.319 1.00 98.25 83 LYS A N 1
ATOM 681 C CA . LYS A 1 83 ? 7.460 6.653 3.837 1.00 98.25 83 LYS A CA 1
ATOM 682 C C . LYS A 1 83 ? 5.974 6.302 3.916 1.00 98.25 83 LYS A C 1
ATOM 684 O O . LYS A 1 83 ? 5.269 6.749 4.823 1.00 98.25 83 LYS A O 1
ATOM 689 N N . PHE A 1 84 ? 5.484 5.495 2.972 1.00 98.12 84 PHE A N 1
ATOM 690 C CA . PHE A 1 84 ? 4.095 5.048 3.000 1.00 98.12 84 PHE A CA 1
ATOM 691 C C . PHE A 1 84 ? 3.826 4.057 4.141 1.00 98.12 84 PHE A C 1
ATOM 693 O O . PHE A 1 84 ? 2.788 4.162 4.798 1.00 98.12 84 PHE A O 1
ATOM 700 N N . LEU A 1 85 ? 4.772 3.156 4.442 1.00 98.00 85 LEU A N 1
ATOM 701 C CA . LEU A 1 85 ? 4.711 2.287 5.623 1.00 98.00 85 LEU A CA 1
ATOM 702 C C . LEU A 1 85 ? 4.624 3.110 6.914 1.00 98.00 85 LEU A C 1
ATOM 704 O O . LEU A 1 85 ? 3.745 2.856 7.737 1.00 98.00 85 LEU A O 1
ATOM 708 N N . GLU A 1 86 ? 5.511 4.089 7.100 1.00 97.88 86 GLU A N 1
ATOM 709 C CA . GLU A 1 86 ? 5.518 4.941 8.299 1.00 97.88 86 GLU A CA 1
ATOM 710 C C . GLU A 1 86 ? 4.174 5.650 8.492 1.00 97.88 86 GLU A C 1
ATOM 712 O O . GLU A 1 86 ? 3.586 5.633 9.578 1.00 97.88 86 GLU A O 1
ATOM 717 N N . PHE A 1 87 ? 3.636 6.212 7.407 1.00 97.81 87 PHE A N 1
ATOM 718 C CA . PHE A 1 87 ? 2.311 6.814 7.410 1.00 97.81 87 PHE A CA 1
ATOM 719 C C . PHE A 1 87 ? 1.215 5.815 7.812 1.00 97.81 87 PHE A C 1
ATOM 721 O O . PHE A 1 87 ? 0.365 6.138 8.650 1.00 97.81 87 PHE A O 1
ATOM 728 N N . ALA A 1 88 ? 1.230 4.611 7.233 1.00 96.88 88 ALA A N 1
ATOM 729 C CA . ALA A 1 88 ? 0.246 3.573 7.513 1.00 96.88 88 ALA A CA 1
ATOM 730 C C . ALA A 1 88 ? 0.283 3.143 8.986 1.00 96.88 88 ALA A C 1
ATOM 732 O O . ALA A 1 88 ? -0.765 3.108 9.635 1.00 96.88 88 ALA A O 1
ATOM 733 N N . LYS A 1 89 ? 1.480 2.910 9.542 1.00 96.38 89 LYS A N 1
ATOM 734 C CA . LYS A 1 89 ? 1.681 2.590 10.964 1.00 96.38 89 LYS A CA 1
ATOM 735 C C . LYS A 1 89 ? 1.085 3.661 11.870 1.00 96.38 89 LYS A C 1
ATOM 737 O O . LYS A 1 89 ? 0.253 3.3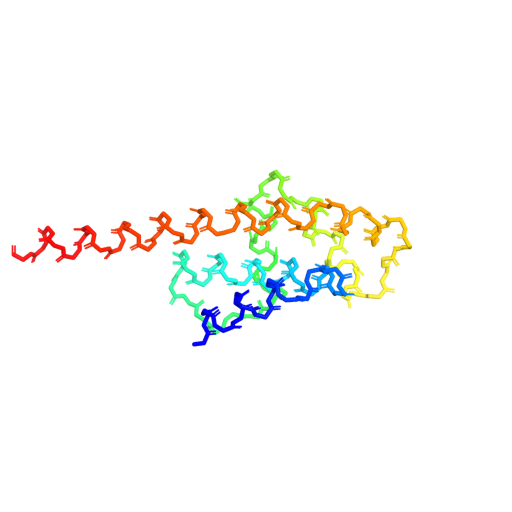49 12.721 1.00 96.38 89 LYS A O 1
ATOM 742 N N . GLY A 1 90 ? 1.427 4.929 11.632 1.00 96.06 90 GLY A N 1
ATOM 743 C CA . GLY A 1 90 ? 0.905 6.037 12.432 1.00 96.06 90 GLY A CA 1
ATOM 744 C C . GLY A 1 90 ? -0.621 6.162 12.356 1.00 96.06 90 GLY A C 1
ATOM 745 O O . GLY A 1 90 ? -1.272 6.560 13.322 1.00 96.06 90 GLY A O 1
ATOM 746 N N . ARG A 1 91 ? -1.230 5.803 11.221 1.00 94.12 91 ARG A N 1
ATOM 747 C CA . ARG A 1 91 ? -2.689 5.811 11.060 1.00 94.12 91 ARG A CA 1
ATOM 748 C C . ARG A 1 91 ? -3.357 4.661 11.818 1.00 94.12 91 ARG A C 1
ATOM 750 O O . ARG A 1 91 ? -4.307 4.907 12.560 1.00 94.12 91 ARG A O 1
ATOM 757 N N . ILE A 1 92 ? -2.816 3.450 11.701 1.00 92.94 92 ILE A N 1
ATOM 758 C CA . ILE A 1 92 ? -3.276 2.252 12.420 1.00 92.94 92 ILE A CA 1
ATOM 759 C C . ILE A 1 92 ? -3.192 2.457 13.936 1.00 92.94 92 ILE A C 1
ATOM 761 O O . ILE A 1 92 ? -4.148 2.167 14.660 1.00 92.94 92 ILE A O 1
ATOM 765 N N . GLU A 1 93 ? -2.081 3.009 14.424 1.00 93.19 93 GLU A N 1
ATOM 766 C CA . GLU A 1 93 ? -1.869 3.261 15.848 1.00 93.19 93 GLU A CA 1
ATOM 767 C C . GLU A 1 93 ? -2.898 4.252 16.411 1.00 93.19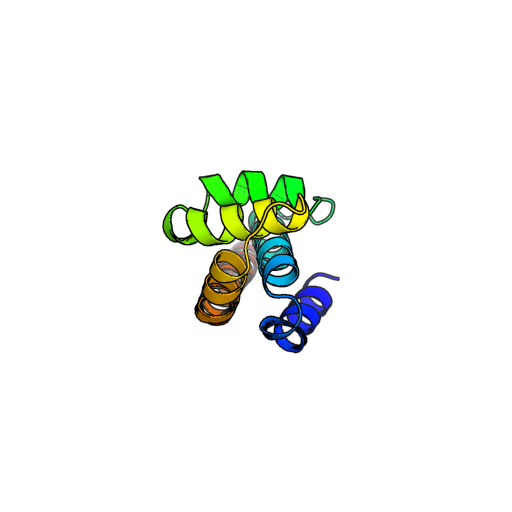 93 GLU A C 1
ATOM 769 O O . GLU A 1 93 ? -3.522 3.976 17.438 1.00 93.19 93 GLU A O 1
ATOM 774 N N . ARG A 1 94 ? -3.151 5.373 15.716 1.00 92.88 94 ARG A N 1
ATOM 775 C CA . ARG A 1 94 ? -4.165 6.362 16.132 1.00 92.88 94 ARG A CA 1
ATOM 776 C C . ARG A 1 94 ? -5.558 5.749 16.262 1.00 92.88 94 ARG A C 1
ATOM 778 O O . ARG A 1 94 ? -6.253 6.002 17.245 1.00 92.88 94 ARG A O 1
ATOM 785 N N . VAL A 1 95 ? -5.966 4.933 15.291 1.00 90.19 95 VAL A N 1
ATOM 786 C CA . VAL A 1 95 ? -7.280 4.270 15.311 1.00 90.19 95 VAL A CA 1
ATOM 787 C C . VAL A 1 95 ? -7.364 3.242 16.439 1.00 90.19 95 VAL A C 1
ATOM 789 O O . VAL A 1 95 ? -8.404 3.112 17.092 1.00 90.19 95 VAL A O 1
ATOM 792 N N . SER A 1 96 ? -6.267 2.531 16.695 1.00 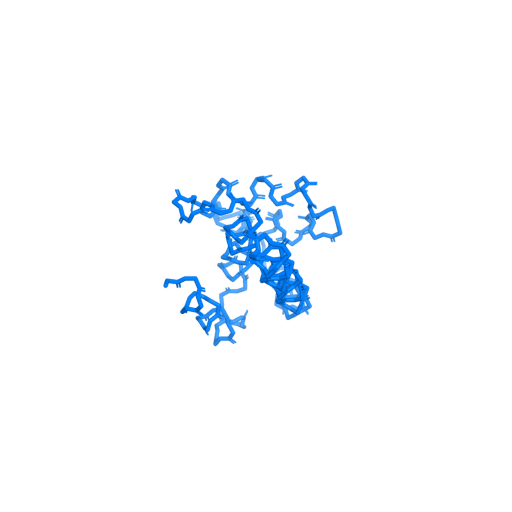85.25 96 SER A N 1
ATOM 793 C CA . SER A 1 96 ? -6.180 1.535 17.762 1.00 85.25 96 SER A CA 1
ATOM 794 C C . SER A 1 96 ? -6.299 2.188 19.140 1.00 85.25 96 SER A C 1
ATOM 796 O O . SER A 1 96 ? -7.127 1.750 19.933 1.00 85.25 96 SER A O 1
ATOM 798 N N . LYS A 1 97 ? -5.586 3.298 19.385 1.00 84.25 97 LYS A N 1
ATOM 799 C CA . LYS A 1 97 ? -5.674 4.074 20.637 1.00 84.25 97 LYS A CA 1
ATOM 800 C C . LYS A 1 97 ? -7.074 4.643 20.874 1.00 84.25 97 LYS A C 1
ATOM 802 O O . LYS A 1 97 ? -7.647 4.424 21.933 1.00 84.25 97 LYS A O 1
ATOM 807 N N . LYS A 1 98 ? -7.689 5.266 19.860 1.00 77.62 98 LYS A N 1
ATOM 808 C CA . LYS A 1 98 ? -9.073 5.772 19.965 1.00 77.62 98 LYS A CA 1
ATOM 809 C C . LYS A 1 98 ? -10.071 4.668 20.343 1.00 77.62 98 LYS A C 1
ATOM 811 O O . LYS A 1 98 ? -11.003 4.897 21.102 1.00 77.62 98 LYS A O 1
ATOM 816 N N . SER A 1 99 ? -9.860 3.455 19.831 1.00 72.94 99 SER A N 1
ATOM 817 C CA . SER A 1 99 ? -10.720 2.302 20.127 1.00 72.94 99 SER A CA 1
ATOM 818 C C . SER A 1 99 ? -10.572 1.778 21.564 1.00 72.94 99 SER A C 1
ATOM 820 O O . SER A 1 99 ? -11.448 1.034 22.003 1.00 72.94 99 SER A O 1
ATOM 822 N N . VAL A 1 100 ? -9.474 2.101 22.257 1.00 71.88 100 VAL A N 1
ATOM 823 C CA . VAL A 1 100 ? -9.227 1.744 23.664 1.00 71.88 100 VAL A CA 1
ATOM 824 C C . VAL A 1 100 ? -9.872 2.780 24.579 1.00 71.88 100 VAL A C 1
ATOM 826 O O . VAL A 1 100 ? -10.726 2.407 25.375 1.00 71.88 100 VAL A O 1
ATOM 829 N N . ASN A 1 101 ? -9.578 4.070 24.375 1.00 69.31 101 ASN A N 1
ATOM 830 C CA . ASN A 1 101 ? -10.160 5.161 25.167 1.00 69.31 101 ASN A CA 1
ATOM 831 C C . ASN A 1 101 ? -11.698 5.133 25.161 1.00 69.31 101 ASN A C 1
ATOM 833 O O . ASN A 1 101 ? -12.324 5.209 26.212 1.00 69.31 101 ASN A O 1
ATOM 837 N N . ASN A 1 102 ? -12.315 4.905 23.995 1.00 63.25 102 ASN A N 1
ATOM 838 C CA . ASN A 1 102 ? -13.773 4.826 23.892 1.00 63.25 102 ASN A CA 1
ATOM 839 C C . ASN A 1 102 ? -14.391 3.659 24.685 1.00 63.25 102 ASN A C 1
ATOM 841 O O . ASN A 1 102 ? -15.575 3.720 24.980 1.00 63.25 102 ASN A O 1
ATOM 845 N N . ARG A 1 103 ? -13.645 2.584 24.990 1.00 61.97 103 ARG A N 1
ATOM 846 C CA . ARG A 1 103 ? -14.149 1.450 25.794 1.00 61.97 103 ARG A CA 1
ATOM 847 C C . ARG A 1 103 ? -13.991 1.670 27.295 1.00 61.97 103 ARG A C 1
ATOM 849 O O . ARG A 1 103 ? -14.676 1.002 28.063 1.00 61.97 103 ARG A O 1
ATOM 856 N N . GLU A 1 104 ? -13.076 2.545 27.703 1.00 60.72 104 GLU A N 1
ATOM 857 C CA . GLU A 1 104 ? -12.849 2.891 29.109 1.00 60.72 104 GLU A CA 1
ATOM 858 C C . GLU A 1 104 ? -13.850 3.947 29.592 1.00 60.72 104 GLU A C 1
ATOM 860 O O . GLU A 1 104 ? -14.301 3.866 30.725 1.00 60.72 104 GLU A O 1
ATOM 865 N N . GLU A 1 105 ? -14.294 4.858 28.718 1.00 56.62 105 GLU A N 1
ATOM 866 C CA . GLU A 1 105 ? -15.327 5.862 29.036 1.00 56.62 105 GLU A CA 1
ATOM 867 C C . GLU A 1 105 ? -16.760 5.297 29.115 1.00 56.62 105 GLU A C 1
ATOM 869 O O . GLU A 1 105 ? -17.668 5.988 29.566 1.00 56.62 105 GLU A O 1
ATOM 874 N N . THR A 1 106 ? -16.994 4.054 28.674 1.00 54.75 106 THR A N 1
ATOM 875 C CA . THR A 1 106 ? -18.317 3.392 28.757 1.00 54.75 106 THR A CA 1
ATOM 876 C C . THR A 1 106 ? -18.441 2.403 29.923 1.00 54.75 106 THR A C 1
ATOM 878 O O . THR A 1 106 ? -19.377 1.600 29.932 1.00 54.75 106 THR A O 1
ATOM 881 N N . ARG A 1 107 ? -17.495 2.410 30.869 1.00 46.56 107 ARG A N 1
ATOM 882 C CA . ARG A 1 107 ? -17.491 1.537 32.052 1.00 46.56 107 ARG A CA 1
ATOM 883 C C . ARG A 1 107 ? -17.804 2.289 33.334 1.00 46.56 107 ARG A C 1
ATOM 885 O O . ARG A 1 107 ? -17.347 3.441 33.465 1.00 46.56 107 ARG A O 1
#